Protein AF-A0A9P6PK64-F1 (afdb_monomer)

Mean predicted aligned error: 18.39 Å

pLDDT: mean 72.14, std 16.92, range [38.91, 94.38]

Structure (mmCIF, N/CA/C/O backbone):
data_AF-A0A9P6PK64-F1
#
_entry.id   AF-A0A9P6PK64-F1
#
loop_
_atom_site.group_PDB
_atom_site.id
_atom_site.type_symbol
_atom_site.label_atom_id
_atom_site.label_alt_id
_atom_site.label_comp_id
_atom_site.label_asym_id
_atom_site.label_entity_id
_atom_site.label_seq_id
_atom_site.pdbx_PDB_ins_code
_atom_site.Cartn_x
_atom_site.Cartn_y
_atom_site.Cartn_z
_atom_site.occupancy
_atom_site.B_iso_or_equiv
_atom_site.auth_seq_id
_atom_site.auth_comp_id
_atom_site.auth_asym_id
_atom_site.auth_atom_id
_atom_site.pdbx_PDB_model_num
ATOM 1 N N . MET A 1 1 ? -4.136 -8.940 20.865 1.00 73.12 1 MET A N 1
ATOM 2 C CA . MET A 1 1 ? -4.095 -8.725 19.404 1.00 73.12 1 MET A CA 1
ATOM 3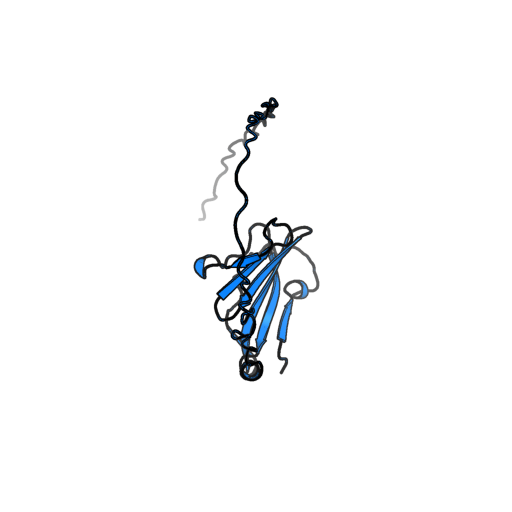 C C . MET A 1 1 ? -2.977 -7.774 19.013 1.00 73.12 1 MET A C 1
ATOM 5 O O . MET A 1 1 ? -2.766 -6.800 19.739 1.00 73.12 1 MET A O 1
ATOM 9 N N . PRO A 1 2 ? -2.245 -8.061 17.920 1.00 81.00 2 PRO A N 1
ATOM 10 C CA . PRO A 1 2 ? -1.136 -7.232 17.457 1.00 81.00 2 PRO A CA 1
ATOM 11 C C . PRO A 1 2 ? -1.634 -5.890 16.902 1.00 81.00 2 PRO A C 1
ATOM 13 O O . PRO A 1 2 ? -2.725 -5.811 16.331 1.00 81.00 2 PRO A O 1
ATOM 16 N N . TYR A 1 3 ? -0.826 -4.841 17.083 1.00 86.25 3 TYR A N 1
ATOM 17 C CA . TYR A 1 3 ? -1.085 -3.505 16.531 1.00 86.25 3 TYR A CA 1
ATOM 18 C C . TYR A 1 3 ? -0.865 -3.462 15.014 1.00 86.25 3 TYR A C 1
ATOM 20 O O . TYR A 1 3 ? -1.680 -2.896 14.292 1.00 86.25 3 TYR A O 1
ATOM 28 N N . LEU A 1 4 ? 0.206 -4.104 14.545 1.00 90.12 4 LEU A N 1
ATOM 29 C CA . LEU A 1 4 ? 0.555 -4.254 13.138 1.00 90.12 4 LEU A CA 1
ATOM 30 C C . LE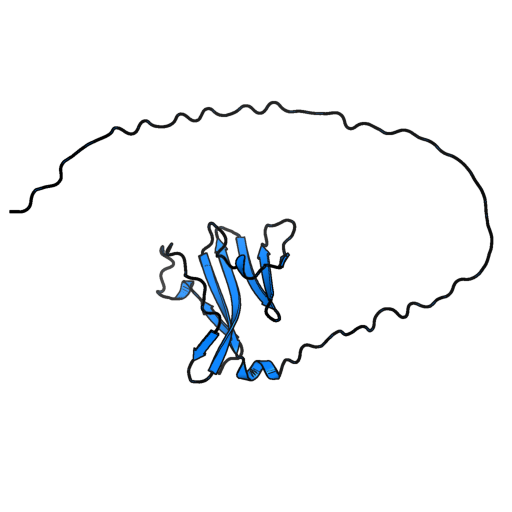U A 1 4 ? 0.323 -5.708 12.722 1.00 90.12 4 LEU A C 1
ATOM 32 O O . LEU A 1 4 ? 0.861 -6.623 13.345 1.00 90.12 4 LEU A O 1
ATOM 36 N N . LEU A 1 5 ? -0.461 -5.910 11.671 1.00 89.94 5 LEU A N 1
ATOM 37 C CA . LEU A 1 5 ? -0.627 -7.195 11.004 1.00 89.94 5 LEU A CA 1
ATOM 38 C C . LEU A 1 5 ? 0.125 -7.142 9.673 1.00 89.94 5 LEU A C 1
ATOM 40 O O . LEU A 1 5 ? -0.189 -6.312 8.820 1.00 89.94 5 LEU A O 1
ATOM 44 N N . VAL A 1 6 ? 1.106 -8.025 9.504 1.00 91.38 6 VAL A N 1
ATOM 45 C CA . VAL A 1 6 ? 1.863 -8.180 8.257 1.00 91.38 6 VAL A CA 1
ATOM 46 C C . VAL A 1 6 ? 1.425 -9.477 7.598 1.00 91.38 6 VAL A C 1
ATOM 48 O O . VAL A 1 6 ? 1.546 -10.547 8.190 1.00 91.38 6 VAL A O 1
ATOM 51 N N . LEU A 1 7 ? 0.901 -9.370 6.382 1.00 87.12 7 LEU A N 1
ATOM 52 C CA . LEU A 1 7 ? 0.578 -10.508 5.534 1.00 87.12 7 LEU A CA 1
ATOM 53 C C . LEU A 1 7 ? 1.655 -10.611 4.460 1.00 87.12 7 LEU A C 1
ATOM 55 O O . LEU A 1 7 ? 1.773 -9.727 3.609 1.00 87.12 7 LEU A O 1
ATOM 59 N N . ASP A 1 8 ? 2.447 -11.672 4.533 1.00 81.75 8 ASP A N 1
ATOM 60 C CA . ASP A 1 8 ? 3.483 -11.966 3.553 1.00 81.75 8 ASP A CA 1
ATOM 61 C C . ASP A 1 8 ? 2.894 -12.848 2.444 1.00 81.75 8 ASP A C 1
ATOM 63 O O . ASP A 1 8 ? 2.363 -13.932 2.709 1.00 81.75 8 ASP A O 1
ATOM 67 N N . SER A 1 9 ? 2.934 -12.367 1.202 1.00 69.69 9 SER A N 1
ATOM 68 C CA . SER A 1 9 ? 2.412 -13.115 0.055 1.00 69.69 9 SER A CA 1
ATOM 69 C C . SER A 1 9 ? 3.363 -14.230 -0.389 1.00 69.69 9 SER A C 1
ATOM 71 O O . SER A 1 9 ? 2.921 -15.168 -1.058 1.00 69.69 9 SER A O 1
ATOM 73 N N . LEU A 1 10 ? 4.639 -14.176 0.015 1.00 59.41 10 LEU A N 1
ATOM 74 C CA . LEU A 1 10 ? 5.644 -15.190 -0.307 1.00 59.41 10 LEU A CA 1
ATOM 75 C C . LEU A 1 10 ? 5.463 -16.472 0.517 1.00 59.41 10 LEU A C 1
ATOM 77 O O . LEU A 1 10 ? 5.949 -17.532 0.122 1.00 59.41 10 LEU A O 1
ATOM 81 N N . PHE A 1 11 ? 4.733 -16.411 1.634 1.00 48.66 11 PHE A N 1
ATOM 82 C CA . PHE A 1 11 ? 4.596 -17.535 2.566 1.00 48.66 11 PHE A CA 1
ATOM 83 C C . PHE A 1 11 ? 3.368 -18.415 2.353 1.00 48.66 11 PHE A C 1
ATOM 85 O O . PHE A 1 11 ? 3.193 -19.386 3.086 1.00 48.66 11 PHE A O 1
ATOM 92 N N . ALA A 1 12 ? 2.542 -18.153 1.339 1.00 48.81 12 ALA A N 1
ATOM 93 C CA . ALA A 1 12 ? 1.308 -18.913 1.183 1.00 48.81 12 ALA A CA 1
ATOM 94 C C . ALA A 1 12 ? 1.522 -20.418 0.910 1.00 48.81 12 ALA A C 1
ATOM 96 O O . ALA A 1 12 ? 0.570 -21.151 1.125 1.00 48.81 12 ALA A O 1
ATOM 97 N N . ASN A 1 13 ? 2.707 -20.898 0.479 1.00 43.28 13 ASN A N 1
ATOM 98 C CA . ASN A 1 13 ? 2.938 -22.337 0.211 1.00 43.28 13 ASN A CA 1
ATOM 99 C C . ASN A 1 13 ? 4.401 -22.845 0.294 1.00 43.28 13 ASN A C 1
ATOM 101 O O . ASN A 1 13 ? 4.692 -23.927 -0.210 1.00 43.28 13 ASN A O 1
ATOM 105 N N . GLY A 1 14 ? 5.362 -22.108 0.867 1.00 42.50 14 GLY A N 1
ATOM 106 C CA . GLY A 1 14 ? 6.754 -22.598 0.983 1.00 42.50 14 GLY A CA 1
ATOM 107 C C . GLY A 1 14 ? 7.494 -22.850 -0.347 1.00 42.50 14 GLY A C 1
ATOM 108 O O . GLY A 1 14 ? 8.630 -23.317 -0.344 1.00 42.50 14 GLY A O 1
ATOM 109 N N . GLN A 1 15 ? 6.886 -22.508 -1.485 1.00 43.12 15 GLN A N 1
ATOM 110 C CA . GLN A 1 15 ? 7.517 -22.487 -2.797 1.00 43.12 15 GLN A CA 1
ATOM 111 C C . GLN A 1 15 ? 7.476 -21.065 -3.354 1.00 43.12 15 GLN A C 1
ATOM 113 O O . GLN A 1 15 ? 6.407 -20.524 -3.632 1.00 43.12 15 GLN A O 1
ATOM 118 N N . LEU A 1 16 ? 8.656 -20.495 -3.606 1.00 46.75 16 LEU A N 1
ATOM 119 C CA . LEU A 1 16 ? 8.871 -19.275 -4.397 1.00 46.75 16 LEU A CA 1
ATOM 120 C C . LEU A 1 16 ? 8.554 -19.493 -5.897 1.00 46.75 16 LEU A C 1
ATOM 122 O O . LEU A 1 16 ? 9.239 -18.959 -6.767 1.00 46.75 16 LEU A O 1
ATOM 126 N N . GLN A 1 17 ? 7.559 -20.318 -6.233 1.00 42.97 17 GLN A N 1
ATOM 127 C CA . GLN A 1 17 ? 7.235 -20.661 -7.615 1.00 42.97 17 GLN A CA 1
ATOM 128 C C . GLN A 1 17 ? 5.945 -19.981 -8.071 1.00 42.97 17 GLN A C 1
ATOM 130 O O . GLN A 1 17 ? 4.829 -20.395 -7.775 1.00 42.97 17 GLN A O 1
ATOM 135 N N . GLY A 1 18 ? 6.130 -18.943 -8.883 1.00 45.78 18 GLY A N 1
ATOM 136 C CA . GLY A 1 18 ? 5.393 -18.854 -10.141 1.00 45.78 18 GLY A CA 1
ATOM 137 C C . GLY A 1 18 ? 3.970 -18.309 -10.113 1.00 45.78 18 GLY A C 1
ATOM 138 O O . GLY A 1 18 ? 3.368 -18.251 -11.183 1.00 45.78 18 GLY A O 1
ATOM 139 N N . ARG A 1 19 ? 3.427 -17.839 -8.983 1.00 49.03 19 ARG A N 1
ATOM 140 C CA . ARG A 1 19 ? 2.162 -17.086 -9.028 1.00 49.03 19 ARG A CA 1
ATOM 141 C C . ARG A 1 19 ? 2.389 -15.682 -9.587 1.00 49.03 19 ARG A C 1
ATOM 143 O O . ARG A 1 19 ? 2.526 -14.705 -8.861 1.00 49.03 19 ARG A O 1
ATOM 150 N N . ARG A 1 20 ? 2.389 -15.616 -10.920 1.00 52.62 20 ARG A N 1
ATOM 151 C CA . ARG A 1 20 ? 2.124 -14.415 -11.728 1.00 52.62 20 ARG A CA 1
ATOM 152 C C . ARG A 1 20 ? 0.641 -14.025 -11.714 1.00 52.62 20 ARG A C 1
ATOM 154 O O . ARG A 1 20 ? 0.237 -13.166 -12.490 1.00 52.62 20 ARG A O 1
ATOM 161 N N . ASP A 1 21 ? -0.175 -14.651 -10.869 1.00 49.97 21 ASP A N 1
ATOM 162 C CA . ASP A 1 21 ? -1.551 -14.220 -10.683 1.00 49.97 21 ASP A CA 1
ATOM 163 C C . ASP A 1 21 ? -1.513 -12.824 -10.076 1.00 49.97 21 ASP A C 1
ATOM 165 O O . ASP A 1 21 ? -1.030 -12.631 -8.957 1.00 49.97 21 ASP A O 1
ATOM 169 N N . ALA A 1 22 ? -1.972 -11.842 -10.853 1.00 51.78 22 ALA A N 1
ATOM 170 C CA . ALA A 1 22 ? -2.077 -10.461 -10.423 1.00 51.78 22 ALA A CA 1
ATOM 171 C C . ALA A 1 22 ? -2.872 -10.431 -9.115 1.00 51.78 22 ALA A C 1
ATOM 173 O O . ALA A 1 22 ? -4.090 -10.630 -9.103 1.00 51.78 22 ALA A O 1
ATOM 174 N N . VAL A 1 23 ? -2.166 -10.237 -8.000 1.00 56.22 23 VAL A N 1
ATOM 175 C CA . VAL A 1 23 ? -2.788 -10.120 -6.687 1.00 56.22 23 VAL A CA 1
ATOM 176 C C . VAL A 1 23 ? -3.789 -8.979 -6.792 1.00 56.22 23 VAL A C 1
ATOM 178 O O . VAL A 1 23 ? -3.419 -7.829 -7.036 1.00 56.22 23 VAL A O 1
ATOM 181 N N . ARG A 1 24 ? -5.077 -9.322 -6.666 1.00 64.00 24 ARG A N 1
ATOM 182 C CA . ARG A 1 24 ? -6.159 -8.342 -6.577 1.00 64.00 24 ARG A CA 1
ATOM 183 C C . ARG A 1 24 ? -5.808 -7.357 -5.463 1.00 64.00 24 ARG A C 1
ATOM 185 O O . ARG A 1 24 ? -5.288 -7.769 -4.429 1.00 64.00 24 ARG A O 1
ATOM 192 N N . ASN A 1 25 ? -6.094 -6.075 -5.685 1.00 75.81 25 ASN A N 1
ATOM 193 C CA . ASN A 1 25 ? -5.868 -5.013 -4.706 1.00 75.81 25 ASN A CA 1
ATOM 194 C C . ASN A 1 25 ? -6.301 -5.473 -3.297 1.00 75.81 25 ASN A C 1
ATOM 196 O O . ASN A 1 25 ? -7.436 -5.940 -3.152 1.00 75.81 25 ASN A O 1
ATOM 200 N N . PRO A 1 26 ? -5.428 -5.373 -2.276 1.00 86.38 26 PRO A N 1
ATOM 201 C CA . PRO A 1 26 ? -5.760 -5.838 -0.938 1.00 86.38 26 PRO A CA 1
ATOM 202 C C . PRO A 1 26 ? -6.973 -5.089 -0.384 1.00 86.38 26 PRO A C 1
ATOM 204 O O . PRO A 1 26 ? -7.218 -3.925 -0.716 1.00 86.38 26 PRO A O 1
ATOM 207 N N . ALA A 1 27 ? -7.741 -5.767 0.469 1.00 88.19 27 ALA A N 1
ATOM 208 C CA . ALA A 1 27 ? -8.897 -5.165 1.116 1.00 88.19 27 ALA A CA 1
ATOM 209 C C . ALA A 1 27 ? -8.467 -3.935 1.932 1.00 88.19 27 ALA A C 1
ATOM 211 O O . ALA A 1 27 ? -7.437 -3.944 2.596 1.00 88.19 27 ALA A O 1
ATOM 212 N N . GLN A 1 28 ? -9.260 -2.862 1.913 1.00 88.75 28 GLN A N 1
ATOM 213 C CA . GLN A 1 28 ? -8.941 -1.666 2.707 1.00 88.75 28 GLN A CA 1
ATOM 214 C C . GLN A 1 28 ? -9.181 -1.874 4.209 1.00 88.75 28 GLN A C 1
ATOM 216 O O . GLN A 1 28 ? -8.566 -1.197 5.035 1.00 88.75 28 GLN A O 1
ATOM 221 N N . LEU A 1 29 ? -10.084 -2.793 4.553 1.00 91.62 29 LEU A N 1
ATOM 222 C CA . LEU A 1 29 ? -10.483 -3.127 5.913 1.00 91.62 29 LEU A CA 1
ATOM 223 C C . LEU A 1 29 ? -10.557 -4.648 6.054 1.00 91.62 29 LEU 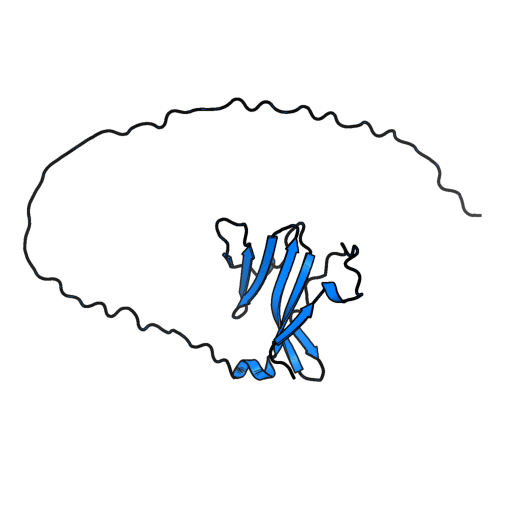A C 1
ATOM 225 O O . LEU A 1 29 ? -11.117 -5.321 5.188 1.00 91.62 29 LEU A O 1
ATOM 229 N N . LEU A 1 30 ? -10.020 -5.171 7.152 1.00 92.06 30 LEU A N 1
ATOM 230 C CA . LEU A 1 30 ? -10.150 -6.565 7.566 1.00 92.06 30 LEU A CA 1
ATOM 231 C C . LEU A 1 30 ? -10.791 -6.618 8.951 1.00 92.06 30 LEU A C 1
ATOM 233 O O . LEU A 1 30 ? -10.506 -5.778 9.803 1.00 92.06 30 LEU A O 1
ATOM 237 N N . ASN A 1 31 ? -11.627 -7.626 9.180 1.00 92.31 31 ASN A N 1
ATOM 238 C CA . ASN A 1 31 ? -12.157 -7.939 10.500 1.00 92.31 31 ASN A CA 1
ATOM 239 C C . ASN A 1 31 ? -11.700 -9.347 10.881 1.00 92.31 31 ASN A C 1
ATOM 241 O O . ASN A 1 31 ? -12.043 -10.310 10.198 1.00 92.31 31 ASN A O 1
ATOM 245 N N . ILE A 1 32 ? -10.885 -9.446 11.930 1.00 90.12 32 ILE A N 1
ATOM 246 C CA . ILE A 1 32 ? -10.321 -10.709 12.414 1.00 90.12 32 ILE A CA 1
ATOM 247 C C . ILE A 1 32 ? -10.619 -10.793 13.903 1.00 90.12 32 ILE A C 1
ATOM 249 O O . ILE A 1 32 ? -10.175 -9.938 14.668 1.00 90.12 32 ILE A O 1
ATOM 253 N N . GLU A 1 33 ? -11.392 -11.802 14.308 1.00 90.88 33 GLU A N 1
ATOM 254 C CA . GLU A 1 33 ? -11.730 -12.054 15.718 1.00 90.88 33 GLU A CA 1
ATOM 255 C C . GLU A 1 33 ? -12.267 -10.794 16.432 1.00 90.88 33 GLU A C 1
ATOM 257 O O . GLU A 1 33 ? -11.852 -10.446 17.537 1.00 90.88 33 GLU A O 1
ATOM 262 N N . GLY A 1 34 ? -13.143 -10.041 15.756 1.00 88.56 34 GLY A N 1
ATOM 263 C CA . GLY A 1 34 ? -13.752 -8.817 16.289 1.00 88.56 34 GLY A CA 1
ATOM 264 C C . GLY A 1 34 ? -12.842 -7.583 16.298 1.00 88.56 34 GLY A C 1
ATOM 265 O O . GLY A 1 34 ? -13.235 -6.542 16.821 1.00 88.56 34 GLY A O 1
ATOM 266 N N . ASN A 1 35 ? -11.638 -7.665 15.727 1.00 90.31 35 ASN A N 1
ATOM 267 C CA . ASN A 1 35 ? -10.710 -6.543 15.614 1.00 90.31 35 ASN A CA 1
ATOM 268 C C . ASN A 1 35 ? -10.715 -5.990 14.187 1.00 90.31 35 ASN A C 1
ATOM 270 O O . ASN A 1 35 ? -10.528 -6.737 13.225 1.00 90.31 35 ASN A O 1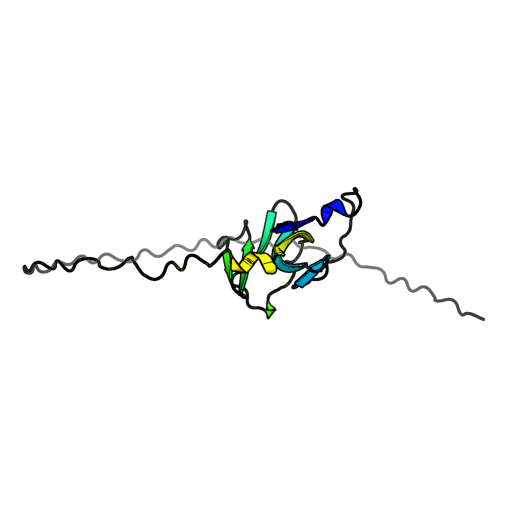
ATOM 274 N N . GLU A 1 36 ? -10.885 -4.671 14.055 1.00 93.12 36 GLU A N 1
ATOM 275 C CA . GLU A 1 36 ? -10.836 -3.984 12.763 1.00 93.12 36 GLU A CA 1
ATOM 276 C C . GLU A 1 36 ? -9.402 -3.542 12.443 1.00 93.12 36 GLU A C 1
ATOM 278 O O . GLU A 1 36 ? -8.762 -2.809 13.202 1.00 93.12 36 GLU A O 1
ATOM 283 N N . TYR A 1 37 ? -8.917 -3.962 11.281 1.00 92.69 37 TYR A N 1
ATOM 284 C CA . TYR A 1 37 ? -7.599 -3.655 10.749 1.00 92.69 37 TYR A CA 1
ATOM 285 C C . TYR A 1 37 ? -7.746 -2.835 9.470 1.00 92.69 37 TYR A C 1
ATOM 287 O O . TYR A 1 37 ? -8.451 -3.239 8.548 1.00 92.69 37 TYR A O 1
ATOM 295 N N . ARG A 1 38 ? -7.073 -1.686 9.390 1.00 92.44 38 ARG A N 1
ATOM 296 C CA . ARG A 1 38 ? -7.069 -0.817 8.208 1.00 92.44 38 ARG A CA 1
ATOM 297 C C . ARG A 1 38 ? -5.769 -0.971 7.439 1.00 92.44 38 ARG A C 1
ATOM 299 O O . ARG A 1 38 ? -4.698 -0.989 8.040 1.00 92.44 38 ARG A O 1
ATOM 306 N N . LEU A 1 39 ? -5.871 -1.049 6.117 1.00 92.00 39 LEU A N 1
ATOM 307 C CA . LEU A 1 39 ? -4.716 -1.113 5.232 1.00 92.00 39 LEU A CA 1
ATOM 308 C C . LEU A 1 39 ? -3.811 0.106 5.448 1.00 92.00 39 LEU A C 1
ATOM 310 O O . LEU A 1 39 ? -4.265 1.247 5.367 1.00 92.00 39 LEU A O 1
ATOM 314 N N . ALA A 1 40 ? -2.537 -0.156 5.715 1.00 93.69 40 ALA A N 1
ATOM 315 C CA . ALA A 1 40 ? -1.533 0.853 6.020 1.00 93.69 40 ALA A CA 1
ATOM 316 C C . ALA A 1 40 ? -0.463 0.941 4.936 1.00 93.69 40 ALA A C 1
ATOM 318 O O . ALA A 1 40 ? -0.086 2.043 4.552 1.00 93.69 40 ALA A O 1
ATOM 319 N N . ALA A 1 41 ? 0.001 -0.190 4.405 1.00 94.38 41 ALA A N 1
ATOM 320 C CA . ALA A 1 41 ? 0.936 -0.187 3.289 1.00 94.38 41 ALA A CA 1
ATOM 321 C C . ALA A 1 41 ? 0.820 -1.448 2.433 1.00 94.38 41 ALA A C 1
ATOM 323 O O . ALA A 1 41 ? 0.425 -2.513 2.907 1.00 94.38 41 ALA A O 1
ATOM 324 N N . VAL A 1 42 ? 1.208 -1.319 1.169 1.00 92.81 42 VAL A N 1
ATOM 325 C CA . VAL A 1 42 ? 1.445 -2.436 0.255 1.00 92.81 42 VAL A CA 1
ATOM 326 C C . VAL A 1 42 ? 2.853 -2.300 -0.285 1.00 92.81 42 VAL A C 1
ATOM 328 O O . VAL A 1 42 ? 3.201 -1.258 -0.843 1.00 92.81 42 VAL A O 1
ATOM 331 N N . LEU A 1 43 ? 3.655 -3.340 -0.103 1.00 92.44 43 LEU A N 1
ATOM 332 C CA . LEU A 1 43 ? 5.011 -3.426 -0.615 1.00 92.44 43 LEU A CA 1
ATOM 333 C C . LEU A 1 43 ? 4.995 -4.313 -1.849 1.00 92.44 43 LEU A C 1
ATOM 33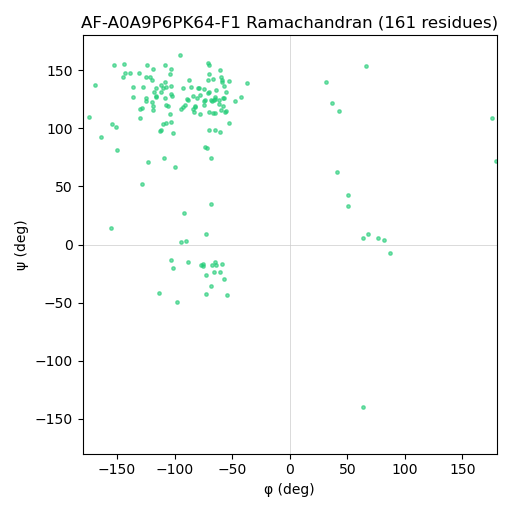5 O O . LEU A 1 43 ? 4.499 -5.440 -1.818 1.00 92.44 43 LEU A O 1
ATOM 339 N N . TYR A 1 44 ? 5.562 -3.793 -2.924 1.00 89.94 44 TYR A N 1
ATOM 340 C CA . TYR A 1 44 ? 5.650 -4.454 -4.208 1.00 89.94 44 TYR A CA 1
ATOM 341 C C . TYR A 1 44 ? 7.100 -4.836 -4.496 1.00 89.94 44 TYR A C 1
ATOM 343 O O . TYR A 1 44 ? 8.014 -4.026 -4.313 1.00 89.94 44 TYR A O 1
ATOM 351 N N . GLY A 1 45 ? 7.294 -6.066 -4.965 1.00 84.56 45 GLY A N 1
ATOM 352 C CA . GLY A 1 45 ? 8.559 -6.555 -5.503 1.00 84.56 45 GLY A CA 1
ATOM 353 C C . GLY A 1 45 ? 8.516 -6.622 -7.028 1.00 84.56 45 GLY A C 1
ATOM 354 O O . GLY A 1 45 ? 7.469 -6.894 -7.613 1.00 84.56 45 GLY A O 1
ATOM 355 N N . GLY A 1 46 ? 9.651 -6.374 -7.678 1.00 80.25 46 GLY A N 1
ATOM 356 C CA . GLY A 1 46 ? 9.816 -6.533 -9.123 1.00 80.25 46 GLY A CA 1
ATOM 357 C C . GLY A 1 46 ? 11.271 -6.299 -9.530 1.00 80.25 46 GLY A C 1
ATOM 358 O O . GLY A 1 46 ? 11.762 -5.173 -9.462 1.00 80.25 46 GLY A O 1
ATOM 359 N N . GLY A 1 47 ? 11.978 -7.361 -9.930 1.00 80.31 47 GLY A N 1
ATOM 360 C CA . GLY A 1 47 ? 13.424 -7.307 -10.183 1.00 80.31 47 GLY A CA 1
ATOM 361 C C . GLY A 1 47 ? 14.234 -6.989 -8.914 1.00 80.31 47 GLY A C 1
ATOM 362 O O . GLY A 1 47 ? 13.900 -7.463 -7.833 1.00 80.31 47 GLY A O 1
ATOM 363 N N . ASN A 1 48 ? 15.277 -6.158 -9.039 1.00 80.19 48 ASN A N 1
ATOM 364 C CA . ASN A 1 48 ? 16.173 -5.749 -7.937 1.00 80.19 48 ASN A CA 1
ATOM 365 C C . ASN A 1 48 ? 15.720 -4.458 -7.229 1.00 80.19 48 ASN A C 1
ATOM 367 O O . ASN A 1 48 ? 16.538 -3.676 -6.747 1.00 80.19 48 ASN A O 1
ATOM 371 N N . HIS A 1 49 ? 14.422 -4.178 -7.240 1.00 83.62 49 HIS A N 1
ATOM 372 C CA . HIS A 1 49 ? 13.878 -2.894 -6.832 1.00 83.62 49 HIS A CA 1
ATOM 373 C C . HIS A 1 49 ? 12.548 -3.068 -6.095 1.00 83.62 49 HIS A C 1
ATOM 375 O O . HIS A 1 49 ? 11.780 -3.990 -6.380 1.00 83.62 49 HIS A O 1
ATOM 381 N N . PHE A 1 50 ? 12.278 -2.173 -5.143 1.00 85.62 50 PHE A N 1
ATOM 382 C CA . PHE A 1 50 ? 11.052 -2.180 -4.357 1.00 85.62 50 PHE A CA 1
ATOM 383 C C . PHE A 1 50 ? 10.261 -0.889 -4.547 1.00 85.62 50 PHE A C 1
ATOM 385 O O . PHE A 1 50 ? 10.808 0.220 -4.594 1.00 85.62 50 PHE A O 1
ATOM 392 N N . ARG A 1 51 ? 8.943 -1.057 -4.590 1.00 91.56 51 ARG A N 1
ATOM 393 C CA . ARG A 1 51 ? 7.968 0.033 -4.609 1.00 91.56 51 ARG A CA 1
ATOM 394 C C . ARG A 1 51 ? 7.013 -0.154 -3.451 1.00 91.56 51 ARG A C 1
ATOM 396 O O . ARG A 1 51 ? 6.785 -1.280 -3.011 1.00 91.56 51 ARG A O 1
ATOM 403 N N . SER A 1 52 ? 6.409 0.919 -2.975 1.00 94.38 52 SER A N 1
ATOM 404 C CA . SER A 1 52 ? 5.338 0.801 -1.993 1.00 94.38 52 SER A CA 1
ATOM 405 C C . SER A 1 52 ? 4.252 1.837 -2.204 1.00 94.38 52 SER A C 1
ATOM 407 O O . SER A 1 52 ? 4.463 2.892 -2.800 1.00 94.38 52 SER A O 1
ATOM 409 N N . ILE A 1 53 ? 3.059 1.507 -1.723 1.00 93.88 53 ILE A N 1
ATOM 410 C CA . ILE A 1 53 ? 1.988 2.475 -1.524 1.00 93.88 53 ILE A CA 1
ATOM 411 C C . ILE A 1 53 ? 1.644 2.469 -0.043 1.00 93.88 53 ILE A C 1
ATOM 413 O O . ILE A 1 53 ? 1.266 1.427 0.490 1.00 93.88 53 ILE A O 1
ATOM 417 N N . THR A 1 54 ? 1.740 3.628 0.597 1.00 94.06 54 THR A N 1
ATOM 418 C CA . THR A 1 54 ? 1.435 3.826 2.017 1.00 94.06 54 THR A CA 1
ATOM 419 C C . THR A 1 54 ? 0.191 4.690 2.166 1.00 94.06 54 THR A C 1
ATOM 421 O O . THR A 1 54 ? 0.032 5.689 1.466 1.00 94.06 54 THR A O 1
ATOM 424 N N . MET A 1 55 ? -0.689 4.318 3.088 1.00 91.62 55 MET A N 1
ATOM 425 C CA . MET A 1 55 ? -1.902 5.051 3.433 1.00 91.62 55 MET A CA 1
ATOM 426 C C . MET A 1 55 ? -1.613 5.992 4.602 1.00 91.62 55 MET A C 1
ATOM 428 O O . MET A 1 55 ? -1.264 5.543 5.693 1.00 91.62 55 MET A O 1
ATOM 432 N N . ILE A 1 56 ? -1.769 7.297 4.387 1.00 86.31 56 ILE A N 1
ATOM 433 C CA . ILE A 1 56 ? -1.495 8.345 5.377 1.00 86.31 56 ILE A CA 1
ATOM 434 C C . ILE A 1 56 ? -2.710 9.267 5.434 1.00 86.31 56 ILE A C 1
ATOM 436 O O . ILE A 1 56 ? -3.046 9.903 4.441 1.00 86.31 56 ILE A O 1
ATOM 440 N N . ALA A 1 57 ? -3.386 9.327 6.586 1.00 83.31 57 ALA A N 1
ATOM 441 C CA . ALA A 1 57 ? -4.527 10.221 6.830 1.00 83.31 57 ALA A CA 1
ATOM 442 C C . ALA A 1 57 ? -5.646 10.176 5.757 1.00 83.31 57 ALA A C 1
ATOM 444 O O . ALA A 1 57 ? -6.297 11.176 5.481 1.00 83.31 57 ALA A O 1
ATOM 445 N N . GLY A 1 58 ? -5.884 9.010 5.144 1.00 81.75 58 GLY A N 1
ATOM 44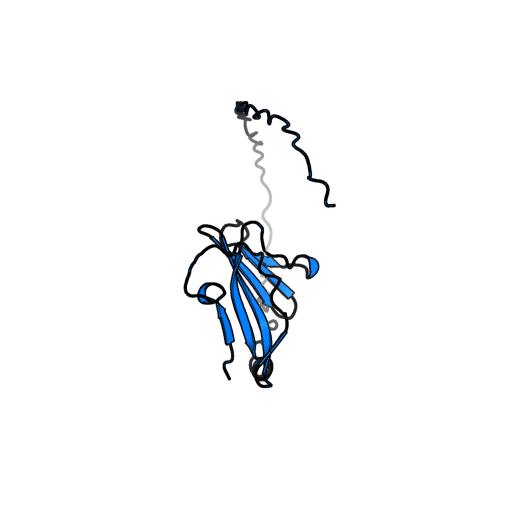6 C CA . GLY A 1 58 ? -6.887 8.840 4.080 1.00 81.75 58 GLY A CA 1
ATOM 447 C C . GLY A 1 58 ? -6.378 9.133 2.663 1.00 81.75 58 GLY A C 1
ATOM 448 O O . GLY A 1 58 ? -7.073 8.815 1.699 1.00 81.75 58 GLY A O 1
ATOM 449 N N . SER A 1 59 ? -5.157 9.648 2.538 1.00 87.25 59 SER A N 1
ATOM 450 C CA . SER A 1 59 ? -4.425 9.788 1.281 1.00 87.25 59 SER A CA 1
ATOM 451 C C . SER A 1 59 ? -3.487 8.604 1.053 1.00 87.25 59 SER A C 1
ATOM 453 O O . SER A 1 59 ? -3.157 7.854 1.975 1.00 87.25 59 SER A O 1
ATOM 455 N N . SER A 1 60 ? -3.032 8.443 -0.186 1.00 91.31 60 SER A N 1
ATOM 456 C CA . SER A 1 60 ? -2.061 7.417 -0.564 1.00 91.31 60 SER A CA 1
ATOM 457 C C . SER A 1 60 ? -0.777 8.074 -1.054 1.00 91.31 60 SER A C 1
ATOM 459 O O . SER A 1 60 ? -0.817 9.004 -1.855 1.00 91.31 60 SER A O 1
ATOM 461 N N . MET A 1 61 ? 0.368 7.584 -0.597 1.00 94.19 61 MET A N 1
ATOM 462 C CA . MET A 1 61 ? 1.684 8.013 -1.055 1.00 94.19 61 MET A CA 1
ATOM 463 C C . MET A 1 61 ? 2.382 6.840 -1.730 1.00 94.19 61 MET A C 1
ATOM 465 O O . MET A 1 61 ? 2.485 5.760 -1.152 1.00 94.19 61 MET A O 1
ATOM 469 N N . PHE A 1 62 ? 2.857 7.054 -2.950 1.00 94.12 62 PHE A N 1
ATOM 470 C CA . PHE A 1 62 ? 3.673 6.100 -3.682 1.00 94.12 62 PHE A CA 1
ATOM 471 C C . PHE A 1 62 ? 5.149 6.377 -3.450 1.00 94.12 62 PHE A C 1
ATOM 473 O O . PHE A 1 62 ? 5.594 7.525 -3.554 1.00 94.12 62 PHE A O 1
ATOM 480 N N . TYR A 1 63 ? 5.891 5.307 -3.193 1.00 94.38 63 TYR A N 1
ATOM 481 C CA . TYR A 1 63 ? 7.337 5.303 -3.125 1.00 94.38 63 TYR A CA 1
ATOM 482 C C . TYR A 1 63 ? 7.924 4.390 -4.205 1.00 94.38 63 TYR A C 1
ATOM 484 O O . TYR A 1 63 ? 7.531 3.230 -4.328 1.00 94.38 63 TYR A O 1
ATOM 492 N N . ASP A 1 64 ? 8.907 4.903 -4.937 1.00 92.50 64 ASP A N 1
ATOM 493 C CA . ASP A 1 64 ? 9.738 4.158 -5.881 1.00 92.50 64 ASP A CA 1
ATOM 494 C C . ASP A 1 64 ? 11.209 4.479 -5.583 1.00 92.50 64 ASP A C 1
ATOM 496 O O . ASP A 1 64 ? 11.691 5.583 -5.833 1.00 92.50 64 ASP A O 1
ATOM 500 N N . GLY A 1 65 ? 11.933 3.508 -5.025 1.00 88.12 65 GLY A N 1
ATOM 501 C CA . GLY A 1 65 ? 13.364 3.619 -4.728 1.00 88.12 65 GLY A CA 1
ATOM 502 C C . GLY A 1 65 ? 14.308 3.909 -5.913 1.00 88.12 65 GLY A C 1
ATOM 503 O O . GLY A 1 65 ? 15.429 4.350 -5.659 1.00 88.12 65 GLY A O 1
ATOM 504 N N . ASN A 1 66 ? 13.886 3.716 -7.170 1.00 87.12 66 ASN A N 1
ATOM 505 C CA . ASN A 1 66 ? 14.683 3.931 -8.385 1.00 87.12 66 ASN A CA 1
ATOM 506 C C . ASN A 1 66 ? 14.333 5.255 -9.074 1.00 87.12 66 ASN A C 1
ATOM 508 O O . ASN A 1 66 ? 15.124 5.766 -9.869 1.00 87.12 66 ASN A O 1
ATOM 512 N N . ALA A 1 67 ? 13.158 5.819 -8.797 1.00 85.25 67 ALA A N 1
ATOM 513 C CA . ALA A 1 67 ? 12.752 7.090 -9.367 1.00 85.25 67 ALA A CA 1
ATOM 514 C C . ALA A 1 67 ? 13.635 8.242 -8.854 1.00 85.25 67 ALA A C 1
ATOM 516 O O . ALA A 1 67 ? 13.967 8.322 -7.671 1.00 85.25 67 ALA A O 1
ATOM 517 N N . LYS A 1 68 ? 13.947 9.206 -9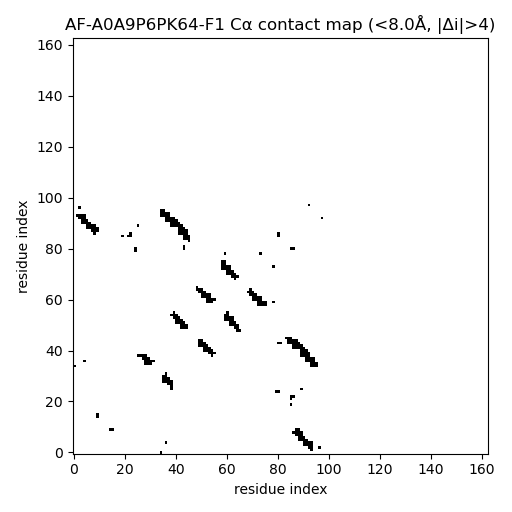.738 1.00 84.81 68 LYS A N 1
ATOM 518 C CA . LYS A 1 68 ? 14.630 10.460 -9.352 1.00 84.81 68 LYS A CA 1
ATOM 519 C C . LYS A 1 68 ? 13.867 11.185 -8.240 1.00 84.81 68 LYS A C 1
ATOM 521 O O . LYS A 1 68 ? 14.459 11.642 -7.268 1.00 84.81 68 LYS A O 1
ATOM 526 N N . ARG A 1 69 ? 12.537 11.244 -8.368 1.00 83.81 69 ARG A N 1
ATOM 527 C CA . ARG A 1 69 ? 11.623 11.680 -7.311 1.00 83.81 69 ARG A CA 1
ATOM 528 C C . ARG A 1 69 ? 10.999 10.446 -6.671 1.00 83.81 69 ARG A C 1
ATOM 530 O O . ARG A 1 69 ? 10.012 9.918 -7.172 1.00 83.81 69 ARG A O 1
ATOM 537 N N . LYS A 1 70 ? 11.587 10.011 -5.558 1.00 88.00 70 LYS A N 1
ATOM 538 C CA . LYS A 1 70 ? 11.231 8.749 -4.898 1.00 88.00 70 LYS A CA 1
ATOM 539 C C . LYS A 1 70 ? 9.819 8.717 -4.329 1.00 88.00 70 LYS A C 1
ATOM 541 O O . LYS A 1 70 ? 9.289 7.637 -4.141 1.00 88.00 70 LYS A O 1
ATOM 546 N N . MET A 1 71 ? 9.220 9.874 -4.035 1.00 93.62 71 MET A N 1
ATOM 547 C CA . MET A 1 71 ? 7.909 9.973 -3.391 1.00 93.62 71 MET A CA 1
ATOM 548 C C . MET A 1 71 ? 6.958 10.873 -4.172 1.00 93.62 71 MET A C 1
ATOM 550 O O . MET A 1 71 ? 7.322 11.985 -4.576 1.00 93.62 71 MET A O 1
ATOM 554 N N . ARG A 1 72 ? 5.716 10.412 -4.327 1.00 93.31 72 ARG A N 1
ATOM 555 C CA . ARG A 1 72 ? 4.609 11.213 -4.861 1.00 93.31 72 ARG A CA 1
ATOM 556 C C . ARG A 1 72 ? 3.295 10.851 -4.178 1.00 93.31 72 ARG A C 1
ATOM 558 O O . ARG A 1 72 ? 3.049 9.686 -3.881 1.00 93.31 72 ARG A O 1
ATOM 565 N N . TRP A 1 73 ? 2.442 11.844 -3.965 1.00 93.31 73 TRP A N 1
ATOM 566 C CA . TRP A 1 73 ? 1.060 11.609 -3.559 1.00 93.31 73 TRP A CA 1
ATOM 567 C C . TRP A 1 73 ? 0.269 11.020 -4.729 1.00 93.31 73 TRP A C 1
ATOM 569 O O . TRP A 1 73 ? 0.499 11.387 -5.882 1.00 93.31 73 TRP A O 1
ATOM 579 N N . LEU A 1 74 ? -0.623 10.083 -4.426 1.00 90.56 74 LEU A N 1
ATOM 580 C CA . LEU A 1 74 ? -1.519 9.446 -5.381 1.00 90.56 74 LEU A CA 1
ATOM 581 C C . LEU A 1 74 ? -2.945 9.928 -5.155 1.00 90.56 74 LEU A C 1
ATOM 583 O O . LEU A 1 74 ? -3.424 9.988 -4.019 1.00 90.56 74 LEU A O 1
ATOM 587 N N . ASN A 1 75 ? -3.658 10.155 -6.253 1.00 86.38 75 ASN A N 1
ATOM 588 C CA . ASN A 1 75 ? -5.109 10.229 -6.211 1.00 86.38 75 ASN A CA 1
ATOM 589 C C . ASN A 1 75 ? -5.704 8.841 -5.946 1.00 86.38 75 ASN A C 1
ATOM 591 O O . ASN A 1 75 ? -5.129 7.813 -6.307 1.00 86.38 75 ASN A O 1
ATOM 595 N N . ARG A 1 76 ? -6.908 8.794 -5.371 1.00 72.81 76 ARG A N 1
ATOM 596 C CA . ARG A 1 76 ? -7.595 7.529 -5.053 1.00 72.81 76 ARG A CA 1
ATOM 597 C C . ARG A 1 76 ? -7.802 6.627 -6.282 1.00 72.81 76 ARG A C 1
ATOM 599 O O . ARG A 1 76 ? -7.810 5.408 -6.149 1.00 72.81 76 ARG A O 1
ATOM 606 N N . SER A 1 77 ? -7.942 7.218 -7.469 1.00 76.94 77 SER A N 1
ATOM 607 C CA . SER A 1 77 ? -8.078 6.525 -8.760 1.00 76.94 77 SER A CA 1
ATOM 608 C C . SER A 1 77 ? -6.768 5.924 -9.292 1.00 76.94 77 SER A C 1
ATOM 610 O O . SER A 1 77 ? -6.804 5.054 -10.162 1.00 76.94 77 SER A O 1
ATOM 612 N N . GLU A 1 78 ? -5.617 6.351 -8.766 1.00 78.12 78 GLU A N 1
ATOM 613 C CA . GLU A 1 78 ? -4.282 5.883 -9.166 1.00 78.12 78 GLU A CA 1
ATOM 614 C C . GLU A 1 78 ? -3.811 4.667 -8.358 1.00 78.12 78 GLU A C 1
ATOM 616 O O . GLU A 1 78 ? -2.694 4.187 -8.551 1.00 78.12 78 GLU A O 1
ATOM 621 N N . TYR A 1 79 ? -4.652 4.147 -7.460 1.00 77.12 79 TYR A N 1
ATOM 622 C CA . TYR A 1 79 ? -4.349 2.956 -6.676 1.00 77.12 79 TYR A CA 1
ATOM 623 C C . TYR A 1 79 ? -4.387 1.692 -7.552 1.00 77.12 79 TYR A C 1
ATOM 625 O O . TYR A 1 79 ? -5.392 0.979 -7.633 1.00 77.12 79 TYR A O 1
ATOM 633 N N . LYS A 1 80 ? -3.277 1.438 -8.244 1.00 81.44 80 LYS A N 1
ATOM 634 C CA . LYS A 1 80 ? -3.053 0.262 -9.086 1.00 81.44 80 LYS A CA 1
ATOM 635 C C . LYS A 1 80 ? -1.706 -0.365 -8.751 1.0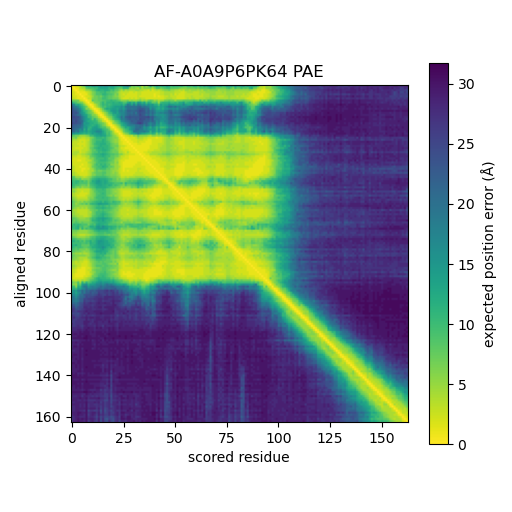0 81.44 80 LYS A C 1
ATOM 637 O O . LYS A 1 80 ? -0.757 0.336 -8.398 1.00 81.44 80 LYS A O 1
ATOM 642 N N . VAL A 1 81 ? -1.634 -1.687 -8.882 1.00 82.12 81 VAL A N 1
ATOM 643 C CA . VAL A 1 81 ? -0.370 -2.425 -8.821 1.00 82.12 81 VAL A CA 1
ATOM 644 C C . VAL A 1 81 ? 0.553 -1.873 -9.915 1.00 82.12 81 VAL A C 1
ATOM 646 O O . VAL A 1 81 ? 0.120 -1.806 -11.069 1.00 82.12 81 VAL A O 1
ATOM 649 N N . PRO A 1 82 ? 1.786 -1.442 -9.588 1.00 84.38 82 PRO A N 1
ATOM 650 C CA . PRO A 1 82 ? 2.724 -0.976 -10.601 1.00 84.38 82 PRO A CA 1
ATOM 651 C C . PRO A 1 82 ? 3.027 -2.079 -11.620 1.00 84.38 82 PRO A C 1
ATOM 653 O O . PRO A 1 82 ? 3.116 -3.256 -11.267 1.00 84.38 82 PRO A O 1
ATOM 656 N N . GLU A 1 83 ? 3.208 -1.700 -12.882 1.00 83.19 83 GLU A N 1
ATOM 657 C CA . GLU A 1 83 ? 3.491 -2.651 -13.956 1.00 83.19 83 GLU A CA 1
ATOM 658 C C . GLU A 1 83 ? 4.773 -3.457 -13.681 1.00 83.19 83 GLU A C 1
ATOM 660 O O . GLU A 1 83 ? 5.746 -2.949 -13.114 1.00 83.19 83 GLU A O 1
ATOM 665 N N . GLY A 1 84 ? 4.748 -4.748 -14.027 1.00 82.12 84 GLY A N 1
ATOM 666 C CA . GLY A 1 84 ? 5.867 -5.668 -13.799 1.00 82.12 84 GLY A CA 1
ATOM 667 C C . GLY A 1 84 ? 6.158 -5.979 -12.325 1.00 82.12 84 GLY A C 1
ATOM 668 O O . GLY A 1 84 ? 7.183 -6.595 -12.030 1.00 82.12 84 GLY A O 1
ATOM 669 N N . CYS A 1 85 ? 5.290 -5.559 -11.400 1.00 84.12 85 CYS A N 1
ATOM 670 C CA . CYS A 1 85 ? 5.441 -5.824 -9.973 1.00 84.12 85 CYS A CA 1
ATOM 671 C C . CYS A 1 85 ? 4.422 -6.840 -9.457 1.00 84.12 85 CYS A C 1
ATOM 673 O O . CYS A 1 85 ? 3.311 -6.962 -9.969 1.00 84.12 85 CYS A O 1
ATOM 675 N N . PHE A 1 86 ? 4.789 -7.512 -8.372 1.00 82.88 86 PHE A N 1
ATOM 676 C CA . PHE A 1 86 ? 3.908 -8.356 -7.574 1.00 82.88 86 PHE A CA 1
ATOM 677 C C . PHE A 1 86 ? 3.821 -7.811 -6.148 1.00 82.88 86 PHE A C 1
ATOM 679 O O . PHE A 1 86 ? 4.751 -7.175 -5.650 1.00 82.88 86 PHE A O 1
ATOM 686 N N . VAL A 1 87 ? 2.697 -8.046 -5.472 1.00 86.94 87 VAL A N 1
ATOM 687 C CA . VAL A 1 87 ? 2.570 -7.734 -4.042 1.00 86.94 87 VAL A CA 1
ATOM 688 C C . VAL A 1 87 ? 3.470 -8.694 -3.274 1.00 86.94 87 VAL A C 1
ATOM 690 O O . VAL A 1 87 ? 3.314 -9.900 -3.424 1.00 86.94 87 VAL A O 1
ATOM 693 N N . ASN A 1 88 ? 4.387 -8.165 -2.468 1.00 87.25 88 ASN A N 1
ATOM 694 C CA . ASN A 1 88 ? 5.281 -8.919 -1.587 1.00 87.25 88 ASN A CA 1
ATOM 695 C C . ASN A 1 88 ? 4.725 -8.951 -0.153 1.00 87.25 88 ASN A C 1
ATOM 697 O O . ASN A 1 88 ? 4.558 -10.001 0.454 1.00 87.25 88 ASN A O 1
ATOM 701 N N . GLN A 1 89 ? 4.355 -7.784 0.377 1.00 90.44 89 GLN A N 1
ATOM 702 C CA . GLN A 1 89 ? 3.796 -7.690 1.723 1.00 90.44 89 GLN A CA 1
ATOM 703 C C . GLN A 1 89 ? 2.635 -6.711 1.774 1.00 90.44 89 GLN A C 1
ATOM 705 O O . GLN A 1 89 ? 2.617 -5.695 1.074 1.00 90.44 89 GLN A O 1
ATOM 710 N N . VAL A 1 90 ? 1.678 -7.002 2.649 1.00 91.94 90 VAL A N 1
ATOM 711 C CA . VAL A 1 90 ? 0.548 -6.123 2.947 1.00 91.94 90 VAL A CA 1
ATOM 712 C C . VAL A 1 90 ? 0.507 -5.868 4.442 1.00 91.94 90 VAL A C 1
ATOM 714 O O . VAL A 1 90 ? 0.512 -6.799 5.244 1.00 91.94 90 VAL A O 1
ATOM 717 N N . TRP A 1 91 ? 0.500 -4.598 4.824 1.00 94.25 91 TRP A N 1
ATOM 718 C CA . TRP A 1 91 ? 0.559 -4.168 6.213 1.00 94.25 91 TRP A CA 1
ATOM 719 C C . TRP A 1 91 ? -0.765 -3.531 6.606 1.00 94.25 91 TRP A C 1
ATOM 721 O O . TRP A 1 91 ? -1.255 -2.634 5.915 1.00 94.25 91 TRP A O 1
ATOM 731 N N . TYR A 1 92 ? -1.313 -3.948 7.742 1.00 93.25 92 TYR A N 1
ATOM 732 C CA . TYR A 1 92 ? -2.528 -3.389 8.318 1.00 93.25 92 TYR A CA 1
ATOM 733 C C . TYR A 1 92 ? -2.302 -2.914 9.749 1.00 93.25 92 TYR A C 1
ATOM 735 O O . TYR A 1 92 ? -1.595 -3.555 10.524 1.00 93.25 92 TYR A O 1
ATOM 743 N N . LEU A 1 93 ? -2.965 -1.824 10.122 1.00 92.88 93 LEU A N 1
ATOM 744 C CA . LEU A 1 93 ? -2.946 -1.264 11.470 1.00 92.88 93 LEU A CA 1
ATOM 745 C C . LEU A 1 93 ? -4.281 -1.506 12.170 1.00 92.88 93 LEU A C 1
ATOM 747 O O . LEU A 1 93 ? -5.346 -1.299 11.587 1.00 92.88 93 LEU A O 1
ATOM 751 N N . ASN A 1 94 ? -4.227 -1.934 13.428 1.00 91.50 94 ASN A N 1
ATOM 752 C CA . ASN A 1 94 ? -5.409 -2.156 14.252 1.00 91.50 94 ASN A CA 1
ATOM 753 C C . ASN A 1 94 ? -6.065 -0.814 14.626 1.00 91.50 94 ASN A C 1
ATOM 755 O O . ASN A 1 94 ? -5.508 -0.024 15.394 1.00 91.50 94 ASN A O 1
ATOM 759 N N . LYS A 1 95 ? -7.279 -0.576 14.123 1.00 83.88 95 LYS A N 1
ATOM 760 C CA . LYS A 1 95 ? -8.016 0.679 14.320 1.00 83.88 95 LYS A CA 1
ATOM 761 C C . LYS A 1 95 ? -8.465 0.873 15.764 1.00 83.88 95 LYS A C 1
ATOM 763 O O . LYS A 1 95 ? -8.423 1.998 16.255 1.00 83.88 95 LYS A O 1
ATOM 768 N N . THR A 1 96 ? -8.836 -0.203 16.457 1.00 76.62 96 THR A N 1
ATOM 769 C CA . THR A 1 96 ? -9.268 -0.167 17.864 1.00 76.62 96 THR A CA 1
ATOM 770 C C . THR A 1 96 ? -8.163 0.365 18.783 1.00 76.62 96 THR A C 1
ATOM 772 O O . THR A 1 96 ? -8.449 0.899 19.848 1.00 76.62 96 THR A O 1
ATOM 775 N N . ARG A 1 97 ? -6.895 0.264 18.362 1.00 65.44 97 ARG A N 1
ATOM 776 C CA . ARG A 1 97 ? -5.736 0.820 19.079 1.00 65.44 97 ARG A CA 1
ATOM 777 C C . ARG A 1 97 ? -5.180 2.113 18.476 1.00 65.44 97 ARG A C 1
ATOM 779 O O . ARG A 1 97 ? -4.414 2.795 19.149 1.00 65.44 97 ARG A O 1
ATOM 786 N N . SER A 1 98 ? -5.568 2.489 17.254 1.00 57.41 98 SER A N 1
ATOM 787 C CA . SER A 1 98 ? -5.098 3.726 16.609 1.00 57.41 98 SER A CA 1
ATOM 788 C C . SER A 1 98 ? -5.586 5.011 17.278 1.00 57.41 98 SER A C 1
ATOM 790 O O . SER A 1 98 ? -4.957 6.041 17.063 1.00 57.41 98 SER A O 1
ATOM 792 N N . SER A 1 99 ? -6.633 4.993 18.115 1.00 55.72 99 SER A N 1
ATOM 793 C CA . SER A 1 99 ? -7.035 6.201 18.859 1.00 55.72 99 SER A CA 1
ATOM 794 C C . SER A 1 99 ? -5.977 6.672 19.868 1.00 55.72 99 SER A C 1
ATOM 796 O O . SER A 1 99 ? -6.063 7.796 20.346 1.00 55.72 99 SER A O 1
ATOM 798 N N . LEU A 1 100 ? -4.994 5.825 20.203 1.00 48.12 100 LEU A N 1
ATOM 799 C CA . LEU A 1 100 ? -3.924 6.141 21.155 1.00 48.12 100 LEU A CA 1
ATOM 800 C C . LEU A 1 100 ? -2.704 6.801 20.502 1.00 48.12 100 LEU A C 1
ATOM 802 O O . LEU A 1 100 ? -1.889 7.387 21.207 1.00 48.12 100 LEU A O 1
ATOM 806 N N . VAL A 1 101 ? -2.582 6.746 19.173 1.00 49.38 101 VAL A N 1
ATOM 807 C CA . VAL A 1 101 ? -1.552 7.488 18.435 1.00 49.38 101 VAL A CA 1
ATOM 808 C C . VAL A 1 101 ? -2.217 8.735 17.870 1.00 49.38 101 VAL A C 1
ATOM 810 O O . VAL A 1 101 ? -2.431 8.867 16.667 1.00 49.38 101 VAL A O 1
ATOM 813 N N . SER A 1 102 ? -2.618 9.632 18.775 1.00 40.28 102 SER A N 1
ATOM 814 C CA . SER A 1 102 ? -2.928 11.009 18.407 1.00 40.28 102 SER A CA 1
ATOM 815 C C . SER A 1 102 ? -1.691 11.545 17.704 1.00 40.28 102 SER A C 1
ATOM 817 O O . SER A 1 102 ? -0.617 11.599 18.304 1.00 40.28 102 SER A O 1
ATOM 819 N N . ALA A 1 103 ? -1.825 11.849 16.415 1.00 47.47 103 ALA A N 1
ATOM 820 C CA . ALA A 1 103 ? -0.779 12.497 15.650 1.00 47.47 103 ALA A CA 1
ATOM 821 C C . ALA A 1 103 ? -0.265 13.676 16.480 1.00 47.47 103 ALA A C 1
ATOM 823 O O . ALA A 1 103 ? -1.053 14.522 16.907 1.00 47.47 103 ALA A O 1
ATOM 824 N N . VAL A 1 104 ? 1.038 13.694 16.756 1.00 43.12 104 VAL A N 1
ATOM 825 C CA . VAL A 1 104 ? 1.706 14.904 17.221 1.00 43.12 104 VAL A CA 1
ATOM 826 C C . VAL A 1 104 ? 1.511 15.897 16.084 1.00 43.12 104 VAL A C 1
ATOM 828 O O . VAL A 1 104 ? 2.161 15.815 15.044 1.00 43.12 104 VAL A O 1
ATOM 831 N N . SER A 1 105 ? 0.492 16.739 16.227 1.00 38.91 105 SER A N 1
ATOM 832 C CA . SER A 1 105 ? 0.273 17.885 15.370 1.00 38.91 105 SER A CA 1
ATOM 833 C C . SER A 1 105 ? 1.452 18.806 15.627 1.00 38.91 105 SER A C 1
ATOM 835 O O . SER A 1 105 ? 1.463 19.516 16.628 1.00 38.91 105 SER A O 1
ATOM 837 N N . PHE A 1 106 ? 2.460 18.772 14.759 1.00 44.50 106 PHE A N 1
ATOM 838 C CA . PHE A 1 106 ? 3.417 19.868 14.645 1.00 44.50 106 PHE A CA 1
ATOM 839 C C . PHE A 1 106 ? 2.654 21.057 14.050 1.00 44.50 106 PHE A C 1
ATOM 841 O O . PHE A 1 106 ? 2.731 21.322 12.854 1.00 44.50 106 PHE A O 1
ATOM 848 N N . ALA A 1 107 ? 1.813 21.691 14.864 1.00 43.28 107 ALA A N 1
ATOM 849 C CA . ALA A 1 107 ? 1.278 23.000 14.553 1.00 43.28 107 ALA A CA 1
ATOM 850 C C . ALA A 1 107 ? 2.380 24.018 14.875 1.00 43.28 107 ALA A C 1
ATOM 852 O O . ALA A 1 107 ? 2.769 24.143 16.030 1.00 43.28 107 ALA A O 1
ATOM 853 N N . ASP A 1 108 ? 2.905 24.660 13.831 1.00 44.91 108 ASP A N 1
ATOM 854 C CA . ASP A 1 108 ? 3.311 26.072 13.806 1.00 44.91 108 ASP A CA 1
ATOM 855 C C . ASP A 1 108 ? 4.045 26.656 15.030 1.00 44.91 108 ASP A C 1
ATOM 857 O O . ASP A 1 108 ? 3.601 27.639 15.614 1.00 44.91 108 ASP A O 1
ATOM 861 N N . GLU A 1 109 ? 5.233 26.151 15.364 1.00 48.66 109 GLU A N 1
ATOM 862 C CA . GLU A 1 109 ? 6.173 26.892 16.228 1.00 48.66 109 GLU A CA 1
ATOM 863 C C . GLU A 1 109 ? 7.571 26.994 15.611 1.00 48.66 109 GLU A C 1
ATOM 865 O O . GLU A 1 109 ? 8.569 26.661 16.235 1.00 48.66 109 GLU A O 1
ATOM 870 N N . LEU A 1 110 ? 7.674 27.461 14.369 1.00 48.16 110 LEU A N 1
ATOM 871 C CA . LEU A 1 110 ? 8.943 27.946 13.822 1.00 48.16 110 LEU A CA 1
ATOM 872 C C . LEU A 1 110 ? 8.644 29.032 12.790 1.00 48.16 110 LEU A C 1
ATOM 874 O O . LEU A 1 110 ? 8.565 28.711 11.620 1.00 48.16 110 LEU A O 1
ATOM 878 N N . TYR A 1 111 ? 8.395 30.266 13.237 1.00 49.53 111 TYR A N 1
ATOM 879 C CA . TYR A 1 111 ? 8.751 31.535 12.571 1.00 49.53 111 TYR A CA 1
ATOM 880 C C . TYR A 1 111 ? 8.244 32.704 13.442 1.00 49.53 111 TYR A C 1
ATOM 882 O O . TYR A 1 111 ? 7.277 33.390 13.130 1.00 49.53 111 TYR A O 1
ATOM 890 N N . SER A 1 112 ? 8.899 32.932 14.579 1.00 49.25 112 SER A N 1
ATOM 891 C CA . SER A 1 112 ? 9.096 34.299 15.077 1.00 49.25 112 SER A CA 1
ATOM 892 C C . SER A 1 112 ? 10.575 34.585 14.906 1.00 49.25 112 SER A C 1
ATOM 894 O O . SER A 1 112 ? 11.355 34.470 15.844 1.00 49.25 112 SER A O 1
ATOM 896 N N . ASP A 1 113 ? 10.946 34.810 13.646 1.00 45.81 113 ASP A N 1
ATOM 897 C CA . ASP A 1 113 ? 12.254 35.340 13.304 1.00 45.81 113 ASP A CA 1
ATOM 898 C C . ASP A 1 113 ? 12.194 36.852 13.513 1.00 45.81 113 ASP A C 1
ATOM 900 O O . ASP A 1 113 ? 11.258 37.534 13.081 1.00 45.81 113 ASP A O 1
ATOM 904 N N . SER A 1 114 ? 13.142 37.322 14.298 1.00 48.22 114 SER A N 1
ATOM 905 C CA . SER A 1 114 ? 13.222 38.660 14.848 1.00 48.22 114 SER A CA 1
ATOM 906 C C . SER A 1 114 ? 13.400 39.688 13.732 1.00 48.22 114 SER A C 1
ATOM 908 O O . SER A 1 114 ? 14.343 39.607 12.950 1.00 48.22 114 SER A O 1
ATOM 910 N N . GLN A 1 115 ? 12.524 40.693 13.682 1.00 49.00 115 GLN A N 1
ATOM 911 C CA . GLN A 1 115 ? 12.818 41.932 12.967 1.00 49.00 115 GLN A CA 1
ATOM 912 C C . GLN A 1 115 ? 13.894 42.706 13.740 1.00 49.00 115 GLN A C 1
ATOM 914 O O . GLN A 1 115 ? 13.585 43.420 14.691 1.00 49.00 115 GLN A O 1
ATOM 919 N N . GLU A 1 116 ? 15.145 42.586 13.310 1.00 59.34 116 GLU A N 1
ATOM 920 C CA . GLU A 1 116 ? 16.146 43.643 13.454 1.00 59.34 116 GLU A CA 1
ATOM 921 C C . GLU A 1 116 ? 16.471 44.145 12.042 1.00 59.34 116 GLU A C 1
ATOM 923 O O . GLU A 1 116 ? 17.239 43.526 11.313 1.00 59.34 116 GLU A O 1
ATOM 928 N N . GLU A 1 117 ? 15.842 45.250 11.631 1.00 59.44 117 GLU A N 1
ATOM 929 C CA . GLU A 1 117 ? 16.330 46.064 10.515 1.00 59.44 117 GLU A CA 1
ATOM 930 C C . GLU A 1 117 ? 16.855 47.383 11.084 1.00 59.44 117 GLU A C 1
ATOM 932 O O . GLU A 1 117 ? 16.109 48.264 11.512 1.00 59.44 117 GLU A O 1
ATOM 937 N N . GLU A 1 118 ? 18.182 47.446 11.127 1.00 61.88 118 GLU A N 1
ATOM 938 C CA . GLU A 1 118 ? 19.015 48.608 11.391 1.00 61.88 118 GLU A CA 1
ATOM 939 C C . GLU A 1 118 ? 19.083 49.470 10.114 1.00 61.88 118 GLU A C 1
ATOM 941 O O . GLU A 1 118 ? 19.369 48.979 9.020 1.00 61.88 118 GLU A O 1
ATOM 946 N N . GLU A 1 119 ? 18.796 50.767 10.239 1.00 59.81 119 GLU A N 1
ATOM 947 C CA . GLU A 1 119 ? 19.061 51.759 9.194 1.00 59.81 119 GLU A CA 1
ATOM 948 C C . GLU A 1 119 ? 20.572 51.886 8.935 1.00 59.81 119 GLU A C 1
ATOM 950 O O . GLU A 1 119 ? 21.325 52.121 9.875 1.00 59.81 119 GLU A O 1
ATOM 955 N N . ALA A 1 120 ? 20.999 51.877 7.664 1.00 48.06 120 ALA A N 1
ATOM 956 C CA . ALA A 1 120 ? 21.759 52.988 7.062 1.00 48.06 120 ALA A CA 1
ATOM 957 C C . ALA A 1 120 ? 22.221 52.699 5.615 1.00 48.06 120 ALA A C 1
ATOM 959 O O . ALA A 1 120 ? 23.192 51.991 5.383 1.00 48.06 120 ALA A O 1
ATOM 960 N N . ALA A 1 121 ? 21.570 53.405 4.683 1.00 57.25 121 ALA A N 1
ATOM 961 C CA . ALA A 1 121 ? 22.163 54.254 3.639 1.00 57.25 121 ALA A CA 1
ATOM 962 C C . ALA A 1 121 ? 23.025 53.658 2.483 1.00 57.25 121 ALA A C 1
ATOM 964 O O . ALA A 1 121 ? 23.624 52.594 2.583 1.00 57.25 121 ALA A O 1
ATOM 965 N N . PRO A 1 122 ? 23.061 54.362 1.328 1.00 61.09 122 PRO A N 1
ATOM 966 C CA . PRO A 1 122 ? 23.226 53.765 0.007 1.00 61.09 122 PRO A CA 1
ATOM 967 C C . PRO A 1 122 ? 24.645 53.922 -0.551 1.00 61.09 122 PRO A C 1
ATOM 969 O O . PRO A 1 122 ? 25.303 54.934 -0.318 1.00 61.09 122 PRO A O 1
ATOM 972 N N . HIS A 1 123 ? 25.075 52.983 -1.394 1.00 54.44 123 HIS A N 1
ATOM 973 C CA . HIS A 1 123 ? 26.147 53.240 -2.351 1.00 54.44 123 HIS A CA 1
ATOM 974 C C . HIS A 1 123 ? 25.806 52.664 -3.728 1.00 54.44 123 HIS A C 1
ATOM 976 O O . HIS A 1 123 ? 25.399 51.517 -3.888 1.00 54.44 123 HIS A O 1
ATOM 982 N N . SER A 1 124 ? 25.920 53.573 -4.681 1.00 55.09 124 SER A N 1
ATOM 983 C CA . SER A 1 124 ? 25.580 53.566 -6.095 1.00 55.09 124 SER A CA 1
ATOM 984 C C . SER A 1 124 ? 26.472 52.686 -6.973 1.00 55.09 124 SER A C 1
ATOM 986 O O . SER A 1 124 ? 27.637 52.485 -6.647 1.00 55.09 124 SER A O 1
ATOM 988 N N . ASP A 1 125 ? 25.884 52.283 -8.106 1.00 51.31 125 ASP A N 1
ATOM 989 C CA . ASP A 1 125 ? 26.454 52.071 -9.447 1.00 51.31 125 ASP A CA 1
ATOM 990 C C . ASP A 1 125 ? 27.872 51.495 -9.577 1.00 51.31 125 ASP A C 1
ATOM 992 O O . ASP A 1 125 ? 28.849 52.151 -9.244 1.00 51.31 125 ASP A O 1
ATOM 996 N N . GLU A 1 126 ? 27.998 50.352 -10.264 1.00 58.56 126 GLU A N 1
ATOM 997 C CA . GLU A 1 126 ? 28.654 50.351 -11.580 1.00 58.56 126 GLU A CA 1
ATOM 998 C C . GLU A 1 126 ? 28.482 49.023 -12.342 1.00 58.56 126 GLU A C 1
ATOM 1000 O O . GLU A 1 126 ? 28.595 47.915 -11.820 1.00 58.56 126 GLU A O 1
ATOM 1005 N N . HIS A 1 127 ? 28.207 49.202 -13.631 1.00 51.12 127 HIS A N 1
ATOM 1006 C CA . HIS A 1 127 ? 28.164 48.247 -14.729 1.00 51.12 127 HIS A CA 1
ATOM 1007 C C . HIS A 1 127 ? 29.225 47.131 -14.701 1.00 51.12 127 HIS A C 1
ATOM 1009 O O . HIS A 1 127 ? 30.423 47.404 -14.629 1.00 51.12 127 HIS A O 1
ATOM 1015 N N . LYS A 1 128 ? 28.812 45.900 -15.047 1.00 57.03 128 LYS A N 1
ATOM 1016 C CA . LYS A 1 128 ? 29.546 45.138 -16.072 1.00 57.03 128 LYS A CA 1
ATOM 1017 C C . LYS A 1 128 ? 28.695 44.097 -16.799 1.00 57.03 128 LYS A C 1
ATOM 1019 O O . LYS A 1 128 ? 28.393 43.015 -16.312 1.00 57.03 128 LYS A O 1
ATOM 1024 N N . GLU A 1 129 ? 28.360 44.493 -18.013 1.00 56.47 129 GLU A N 1
ATOM 1025 C CA . GLU A 1 129 ? 27.963 43.703 -19.168 1.00 56.47 129 GLU A CA 1
ATOM 1026 C C . GLU A 1 129 ? 29.027 42.643 -19.506 1.00 56.47 129 GLU A C 1
ATOM 1028 O O . GLU A 1 129 ? 30.215 42.965 -19.574 1.00 56.47 129 GLU A O 1
ATOM 1033 N N . SER A 1 130 ? 28.621 41.382 -19.703 1.00 57.91 130 SER A N 1
ATOM 1034 C CA . SER A 1 130 ? 29.380 40.347 -20.431 1.00 57.91 130 SER A CA 1
ATOM 1035 C C . SER A 1 130 ? 28.473 39.166 -20.809 1.00 57.91 130 SER A C 1
ATOM 1037 O O . SER A 1 130 ? 28.241 38.262 -20.014 1.00 57.91 130 SER A O 1
ATOM 1039 N N . ASP A 1 131 ? 27.939 39.276 -22.024 1.00 58.59 131 ASP A N 1
ATOM 1040 C CA . ASP A 1 131 ? 27.656 38.290 -23.083 1.00 58.59 131 ASP A CA 1
ATOM 1041 C C . ASP A 1 131 ? 27.289 36.804 -22.793 1.00 58.59 131 ASP A C 1
ATOM 1043 O O . ASP A 1 131 ? 27.933 36.122 -21.991 1.00 58.59 131 ASP A O 1
ATOM 1047 N N . PRO A 1 132 ? 26.325 36.228 -23.553 1.00 59.31 132 PRO A N 1
ATOM 1048 C CA . PRO A 1 132 ? 25.864 34.851 -23.419 1.00 59.31 132 PRO A CA 1
ATOM 1049 C C . PRO A 1 132 ? 26.692 33.873 -24.270 1.00 59.31 132 PRO A C 1
ATOM 1051 O O . PRO A 1 132 ? 26.750 33.971 -25.497 1.00 59.31 132 PRO A O 1
ATOM 1054 N N . GLN A 1 133 ? 27.269 32.842 -23.647 1.00 58.94 133 GLN A N 1
ATOM 1055 C CA . GLN A 1 133 ? 27.828 31.709 -24.391 1.00 58.94 133 GLN A CA 1
ATOM 1056 C C . GLN A 1 133 ? 26.735 30.695 -24.757 1.00 58.94 133 GLN A C 1
ATOM 1058 O O . GLN A 1 133 ? 26.156 30.025 -23.903 1.00 58.94 133 GLN A O 1
ATOM 1063 N N . GLN A 1 134 ? 26.485 30.580 -26.064 1.00 66.31 134 GLN A N 1
ATOM 1064 C CA . GLN A 1 134 ? 25.674 29.537 -26.690 1.00 66.31 134 GLN A CA 1
ATOM 1065 C C . GLN A 1 134 ? 26.203 28.124 -26.368 1.00 66.31 134 GLN A C 1
ATOM 1067 O O . GLN A 1 134 ? 27.404 27.876 -26.522 1.00 66.31 134 GLN A O 1
ATOM 1072 N N . PRO A 1 135 ? 25.337 27.150 -26.044 1.00 63.69 135 PRO A N 1
ATOM 1073 C CA . PRO A 1 135 ? 25.715 25.744 -26.077 1.00 63.69 135 PRO A CA 1
ATOM 1074 C C . PRO A 1 135 ? 25.792 25.251 -27.529 1.00 63.69 135 PRO A C 1
ATOM 1076 O O . PRO A 1 135 ? 24.829 25.347 -28.289 1.00 63.69 135 PRO A O 1
ATOM 1079 N N . LYS A 1 136 ? 26.956 24.715 -27.916 1.00 64.69 136 LYS A N 1
ATOM 1080 C CA . LYS A 1 136 ? 27.150 24.032 -29.198 1.00 64.69 136 LYS A CA 1
ATOM 1081 C C . LYS A 1 136 ? 26.478 2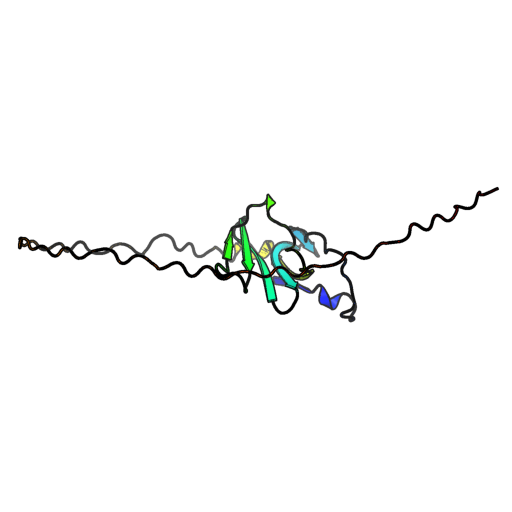2.663 -29.175 1.00 64.69 136 LYS A C 1
ATOM 1083 O O . LYS A 1 136 ? 26.748 21.820 -28.323 1.00 64.69 136 LYS A O 1
ATOM 1088 N N . ASP A 1 137 ? 25.620 22.504 -30.165 1.00 57.31 137 ASP A N 1
ATOM 1089 C CA . ASP A 1 137 ? 24.890 21.318 -30.568 1.00 57.31 137 ASP A CA 1
ATOM 1090 C C . ASP A 1 137 ? 25.859 20.190 -30.976 1.00 57.31 137 ASP A C 1
ATOM 1092 O O . ASP A 1 137 ? 26.669 20.343 -31.893 1.00 57.31 137 ASP A O 1
ATOM 1096 N N . HIS A 1 138 ? 25.788 19.049 -30.292 1.00 62.97 138 HIS A N 1
ATOM 1097 C CA . HIS A 1 138 ? 26.444 17.807 -30.706 1.00 62.97 138 HIS A CA 1
ATOM 1098 C C . HIS A 1 138 ? 25.391 16.709 -30.834 1.00 62.97 138 HIS A C 1
ATOM 1100 O O . HIS A 1 138 ? 25.315 15.768 -30.042 1.00 62.97 138 HIS A O 1
ATOM 1106 N N . SER A 1 139 ? 24.573 16.854 -31.872 1.00 65.06 139 SER A N 1
ATOM 1107 C CA . SER A 1 139 ? 23.729 15.794 -32.408 1.00 65.06 139 SER A CA 1
ATOM 1108 C C . SER A 1 139 ? 24.592 14.596 -32.836 1.00 65.06 139 SER A C 1
ATOM 1110 O O . SER A 1 139 ? 25.471 14.709 -33.690 1.00 65.06 139 SER A O 1
ATOM 1112 N N . ARG A 1 140 ? 24.353 13.437 -32.213 1.00 70.06 140 ARG A N 1
ATOM 1113 C CA . ARG A 1 140 ? 24.890 12.131 -32.630 1.00 70.06 140 ARG A CA 1
ATOM 1114 C C . ARG A 1 140 ? 23.936 11.504 -33.656 1.00 70.06 140 ARG A C 1
ATOM 1116 O O . ARG A 1 140 ? 22.729 11.575 -33.431 1.00 70.06 140 ARG A O 1
ATOM 1123 N N . PRO A 1 141 ? 24.416 10.826 -34.711 1.00 65.44 141 PRO A N 1
ATOM 1124 C CA . PRO A 1 141 ? 23.550 9.982 -35.524 1.00 65.44 141 PRO A CA 1
ATOM 1125 C C . PRO A 1 141 ? 23.220 8.692 -34.757 1.00 65.44 141 PRO A C 1
ATOM 1127 O O . PRO A 1 141 ? 24.112 7.931 -34.381 1.00 65.44 141 PRO A O 1
ATOM 1130 N N . ILE A 1 142 ? 21.931 8.461 -34.508 1.00 65.38 142 ILE A N 1
ATOM 1131 C CA . ILE A 1 142 ? 21.403 7.184 -34.020 1.00 65.38 142 ILE A CA 1
ATOM 1132 C C . ILE A 1 142 ? 21.246 6.279 -35.242 1.00 65.38 142 ILE A C 1
ATOM 1134 O O . ILE A 1 142 ? 20.520 6.603 -36.175 1.00 65.38 142 ILE A O 1
ATOM 1138 N N . THR A 1 143 ? 21.971 5.164 -35.252 1.00 67.75 143 THR A N 1
ATOM 1139 C CA . THR A 1 143 ? 21.762 4.063 -36.197 1.00 67.75 143 THR A CA 1
ATOM 1140 C C . THR A 1 143 ? 20.655 3.181 -35.627 1.00 67.75 143 THR A C 1
ATOM 1142 O O . THR A 1 143 ? 20.812 2.637 -34.534 1.00 67.75 143 THR A O 1
ATOM 1145 N N . GLU A 1 144 ? 19.524 3.079 -36.319 1.00 72.12 144 GLU A N 1
ATOM 1146 C CA . GLU A 1 144 ? 18.442 2.164 -35.949 1.00 72.12 144 GLU A CA 1
ATOM 1147 C C . GLU A 1 144 ? 18.823 0.716 -36.308 1.00 72.12 144 GLU A C 1
ATOM 1149 O O . GLU A 1 144 ? 19.305 0.475 -37.418 1.00 72.12 144 GLU A O 1
ATOM 1154 N N . PRO A 1 145 ? 18.617 -0.269 -35.416 1.00 66.50 145 PRO A N 1
ATOM 1155 C CA . PRO A 1 145 ? 18.699 -1.673 -35.786 1.00 66.50 145 PRO A CA 1
ATOM 1156 C C . PRO A 1 145 ? 17.381 -2.132 -36.425 1.00 66.50 145 PRO A C 1
ATOM 1158 O O . PRO A 1 145 ? 16.321 -2.125 -35.797 1.00 66.50 145 PRO A O 1
ATOM 1161 N N . VAL A 1 146 ? 17.475 -2.575 -37.678 1.00 66.19 146 VAL A N 1
ATOM 1162 C CA . VAL A 1 146 ? 16.421 -3.309 -38.385 1.00 66.19 146 VAL A CA 1
ATOM 1163 C C . VAL A 1 146 ? 16.127 -4.591 -37.607 1.00 66.19 146 VAL A C 1
ATOM 1165 O O . VAL A 1 146 ? 16.998 -5.447 -37.467 1.00 66.19 146 VAL A O 1
ATOM 1168 N N . THR A 1 147 ? 14.912 -4.712 -37.075 1.00 70.75 147 THR A N 1
ATOM 1169 C CA . THR A 1 147 ? 14.412 -5.964 -36.496 1.00 70.75 147 THR A CA 1
ATOM 1170 C C . THR A 1 147 ? 13.450 -6.579 -37.500 1.00 70.75 147 THR A C 1
ATOM 1172 O O . THR A 1 147 ? 12.345 -6.078 -37.698 1.00 70.75 147 THR A O 1
ATOM 1175 N N . GLU A 1 148 ? 13.902 -7.634 -38.170 1.00 66.44 148 GLU A N 1
ATOM 1176 C CA . GLU A 1 148 ? 13.063 -8.481 -39.012 1.00 66.44 148 GLU A CA 1
ATOM 1177 C C . GLU A 1 148 ? 12.020 -9.188 -38.135 1.00 66.44 148 GLU A C 1
ATOM 1179 O O . GLU A 1 148 ? 12.348 -9.810 -37.122 1.00 66.44 148 GLU A O 1
ATOM 1184 N N . LEU A 1 149 ? 10.746 -9.054 -38.505 1.00 71.31 149 LEU A N 1
ATOM 1185 C CA . LEU A 1 149 ? 9.639 -9.778 -37.889 1.00 71.31 149 LEU A CA 1
ATOM 1186 C C . LEU A 1 149 ? 9.592 -11.208 -38.454 1.00 71.31 149 LEU A C 1
ATOM 1188 O O . LEU A 1 149 ? 9.654 -11.365 -39.675 1.00 71.31 149 LEU A O 1
ATOM 1192 N N . PRO A 1 150 ? 9.433 -12.247 -37.617 1.00 65.44 150 PRO A N 1
ATOM 1193 C CA . PRO A 1 150 ? 9.167 -13.590 -38.108 1.00 65.44 150 PRO A CA 1
ATOM 1194 C C . PRO A 1 150 ? 7.749 -13.671 -38.691 1.00 65.44 150 PRO A C 1
ATOM 1196 O O . PRO A 1 150 ? 6.778 -13.253 -38.059 1.00 65.44 150 PRO A O 1
ATOM 1199 N N . GLN A 1 151 ? 7.646 -14.227 -39.898 1.00 63.78 151 GLN A N 1
ATOM 1200 C CA . GLN A 1 151 ? 6.385 -14.664 -40.489 1.00 63.78 151 GLN A CA 1
ATOM 1201 C C . GLN A 1 151 ? 5.863 -15.860 -39.686 1.00 63.78 151 GLN A C 1
ATOM 1203 O O . GLN A 1 151 ? 6.571 -16.850 -39.517 1.00 63.78 151 GLN A O 1
ATOM 1208 N N . THR A 1 152 ? 4.645 -15.759 -39.163 1.00 66.19 152 THR A N 1
ATOM 1209 C CA . THR A 1 152 ? 3.916 -16.902 -38.609 1.00 66.19 152 THR A CA 1
ATOM 1210 C C . THR A 1 152 ? 3.011 -17.464 -39.691 1.00 66.19 152 THR A C 1
ATOM 1212 O O . THR A 1 152 ? 2.115 -16.764 -40.156 1.00 66.19 152 THR A O 1
ATOM 1215 N N . ASP A 1 153 ? 3.287 -18.707 -40.080 1.00 65.56 153 ASP A N 1
ATOM 1216 C CA . ASP A 1 153 ? 2.445 -19.529 -40.941 1.00 65.56 153 ASP A CA 1
ATOM 1217 C C . ASP A 1 153 ? 1.077 -19.766 -40.284 1.00 65.56 153 ASP A C 1
ATOM 1219 O O . ASP A 1 153 ? 0.986 -20.276 -39.163 1.00 65.56 153 ASP A O 1
ATOM 1223 N N . ASP A 1 154 ? 0.016 -19.411 -41.005 1.00 61.31 154 ASP A N 1
ATOM 1224 C CA . ASP A 1 154 ? -1.354 -19.814 -40.707 1.00 61.31 154 ASP A CA 1
ATOM 1225 C C . ASP A 1 154 ? -1.478 -21.330 -40.910 1.00 61.31 154 ASP A C 1
ATOM 1227 O O . ASP A 1 154 ? -1.379 -21.835 -42.028 1.00 61.31 154 ASP A O 1
ATOM 1231 N N . THR A 1 155 ? -1.694 -22.069 -39.823 1.00 71.00 155 THR A N 1
ATOM 1232 C CA . THR A 1 155 ? -2.157 -23.460 -39.891 1.00 71.00 155 THR A CA 1
ATOM 1233 C C . THR A 1 155 ? -3.579 -23.512 -39.345 1.00 71.00 155 THR A C 1
ATOM 1235 O O . THR A 1 155 ? -3.796 -23.507 -38.133 1.00 71.00 155 THR A O 1
ATOM 1238 N N . ASP A 1 156 ? -4.539 -23.518 -40.268 1.00 68.56 156 ASP A N 1
ATOM 1239 C CA . ASP A 1 156 ? -5.909 -23.976 -40.049 1.00 68.56 156 ASP A CA 1
ATOM 1240 C C . ASP A 1 156 ? -5.888 -25.484 -39.765 1.00 68.56 156 ASP A C 1
ATOM 1242 O O . ASP A 1 156 ? -5.423 -26.252 -40.606 1.00 68.56 156 ASP A O 1
ATOM 1246 N N . GLU A 1 157 ? -6.438 -25.935 -38.635 1.00 68.50 157 GLU A N 1
ATOM 1247 C CA . GLU A 1 157 ? -6.909 -27.321 -38.528 1.00 68.50 157 GLU A CA 1
ATOM 1248 C C . GLU A 1 157 ? -8.080 -27.466 -37.536 1.00 68.50 157 GLU A C 1
ATOM 1250 O O . GLU A 1 157 ? -7.938 -27.430 -36.316 1.00 68.50 157 GLU A O 1
ATOM 1255 N N . GLU A 1 158 ? -9.264 -27.548 -38.147 1.00 67.00 158 GLU A N 1
ATOM 1256 C CA . GLU A 1 158 ? -10.405 -28.432 -37.875 1.00 67.00 158 GLU A CA 1
ATOM 1257 C C . GLU A 1 158 ? -10.868 -28.709 -36.427 1.00 67.00 158 GLU A C 1
ATOM 1259 O O . GLU A 1 158 ? -10.248 -29.416 -35.634 1.00 67.00 158 GLU A O 1
ATOM 1264 N N . ALA A 1 159 ? -12.092 -28.256 -36.129 1.00 64.31 159 ALA A N 1
ATOM 1265 C CA . ALA A 1 159 ? -12.872 -28.680 -34.970 1.00 64.31 159 ALA A CA 1
ATOM 1266 C C . ALA A 1 159 ? -13.674 -29.967 -35.277 1.00 64.31 159 ALA A C 1
ATOM 1268 O O . ALA A 1 159 ? -14.349 -30.020 -36.309 1.00 64.31 159 ALA A O 1
ATOM 1269 N N . PRO A 1 160 ? -13.707 -30.974 -34.382 1.00 71.62 160 PRO A N 1
ATOM 1270 C CA . PRO A 1 160 ? -14.521 -32.167 -34.586 1.00 71.62 160 PRO A CA 1
ATOM 1271 C C . PRO A 1 160 ? -15.995 -31.921 -34.231 1.00 71.62 160 PRO A C 1
ATOM 1273 O O . PRO A 1 160 ? -16.329 -31.364 -33.182 1.00 71.62 160 PRO A O 1
ATOM 1276 N N . GLN A 1 161 ? -16.886 -32.386 -35.110 1.00 65.44 161 GLN A N 1
ATOM 1277 C CA . GLN A 1 161 ? -18.326 -32.466 -34.871 1.00 65.44 161 GLN A CA 1
ATOM 1278 C C . GLN A 1 161 ? -18.642 -33.564 -33.842 1.00 65.44 161 GLN A C 1
ATOM 1280 O O . GLN A 1 161 ? -18.200 -34.703 -33.981 1.00 65.44 161 GLN A O 1
ATOM 1285 N N . LEU A 1 162 ? -19.435 -33.220 -32.825 1.00 68.38 162 LEU A N 1
ATOM 1286 C CA . LEU A 1 162 ? -20.044 -34.172 -31.893 1.00 68.38 162 LEU A CA 1
ATOM 1287 C C . LEU A 1 162 ? -21.346 -34.717 -32.499 1.00 68.38 162 LEU A C 1
ATOM 1289 O O . LEU A 1 162 ? -22.200 -33.933 -32.918 1.00 68.38 162 LEU A O 1
ATOM 1293 N N . GLN A 1 163 ? -21.472 -36.047 -32.533 1.00 69.56 163 GLN A N 1
ATOM 1294 C CA . GLN A 1 163 ? -22.730 -36.776 -32.742 1.00 69.56 163 GLN A CA 1
ATOM 1295 C C . GLN A 1 163 ? -23.449 -37.005 -31.413 1.00 69.56 163 GLN A C 1
ATOM 1297 O O . GLN A 1 163 ? -22.746 -37.217 -30.398 1.00 69.56 163 GLN A O 1
#

Radius of gyration: 29.36 Å; Cα contacts (8 Å, |Δi|>4): 171; chains: 1; bounding box: 52×91×62 Å

Foldseek 3Di:
DDQKDKDFPCPPPPDPDDPPPAPDQDDQWDADPNWIWGWAKWWKDAPPWIKMWGQDPNWIKIATPPDPPGIDTDDPVRPDDDPRIHTGMTMIGTPVCCVVCPDPPPPDDPDPDDDDDDDDDDDDDDDDDDDDDDDDDDDDDDDDDDDDDDDDDDDDDDDDDDD

Sequence (163 aa):
MPYLLVLDSLFANGQLQGRRDAVRNPAQLLNIEGNEYRLAAVLYGGGNHFRSITMIAGSSMFYDGNAKRKMRWLNRSEYKVPEGCFVNQVWYLNKTRSSLVSAVSFADELYSDSQEEEEAAPHSDEHKESDPQQPKDHSRPITEPVTELPQTDDTDEEAPQLQ

Organism: NCBI:txid41804

Nearest PDB structures (foldseek):
  6ml1-assembly2_B  TM=6.864E-01  e=1.048E-03  Homo sapiens
  4n95-assembly1_A  TM=3.858E-01  e=2.242E+00  Escherichia coli K-12
  8va4-assembly1_A  TM=3.880E-01  e=9.714E+00  metagenome

Solvent-accessible surface area (backbone atoms only — not comparable to full-atom values): 11282 Å² total; per-residue (Å²): 134,72,58,67,47,77,49,57,58,65,64,80,71,85,53,95,69,82,78,77,66,80,71,70,82,77,69,64,65,48,76,58,96,90,42,48,29,35,52,33,34,39,35,29,40,40,88,100,48,55,35,35,41,35,53,53,97,91,42,39,36,38,36,32,81,84,47,94,70,38,67,45,81,44,58,86,89,64,78,62,83,59,87,86,47,45,71,39,37,39,33,24,36,30,51,88,60,46,78,76,63,66,75,82,73,85,70,89,86,83,81,88,74,80,91,80,84,80,90,78,88,88,85,79,87,84,89,82,90,79,84,86,82,78,84,83,85,78,85,75,89,81,81,80,80,87,75,84,78,84,86,78,82,88,77,89,78,85,84,86,83,84,132

Secondary structure (DSSP, 8-state):
--SEEEEEGGGSSS------S------SEEEETTEEEEEEEEEEEETTEEEEEEEETTEEEEEETTSSS-EEEE-GGG--PPTT-EEEEEEEEEHHHHTT-------S-S-----------------------PPPP-PPPPPPP--PPPPPP-----PPPP-